Protein AF-A0A2R6FMA8-F1 (afdb_monomer_lite)

Radius of gyration: 20.77 Å; chains: 1; bounding box: 48×36×56 Å

Secondary structure (DSSP, 8-state):
---PPPSSSHHHHHHHHHHHTTPEEEEE-SS-EEEEEHHHHHHHHHHHHHHHHHTT--TT--------SSHHHHHHHHHS--SS-S--PEEEE-PPTT--HHHHHHHHHHHHHHHS-GGGS-SEEEE-SS--B-TTSSB-HHHHHHHH--GGGG-S---TTSS---

Foldseek 3Di:
DDDDDFPDCVVVLVCCCPVPFAPWDWWADPVGIDIDGSNVLSVLLCVLLVVCVVVVQEEPDDDDDDDDPGSVVVSCRRNHHYNGDPDADEAEDADDPPDDPVVVLVVQQVVCVVPHPLRNRHQHYHHDNDQDADPVRHGDPPVCCVPPVDCVSVPGDDDPPSRPDD

Structure (mmCIF, N/CA/C/O backbone):
data_AF-A0A2R6FMA8-F1
#
_entry.id   AF-A0A2R6FMA8-F1
#
loop_
_atom_site.group_PDB
_atom_site.id
_atom_site.type_symbol
_atom_site.label_atom_id
_atom_site.label_alt_id
_atom_site.label_comp_id
_atom_site.label_asym_id
_atom_site.label_entity_id
_atom_site.label_seq_id
_atom_site.pdbx_PDB_ins_code
_atom_site.Cartn_x
_atom_site.Cartn_y
_atom_site.Cartn_z
_atom_site.occupancy
_atom_site.B_iso_or_equiv
_atom_site.auth_seq_id
_atom_site.auth_comp_id
_atom_site.auth_asym_id
_atom_site.auth_atom_id
_atom_site.pdbx_PDB_model_num
ATOM 1 N N . MET A 1 1 ? 24.014 7.995 7.340 1.00 30.44 1 MET A N 1
ATOM 2 C CA . MET A 1 1 ? 22.924 7.262 8.011 1.00 30.44 1 MET A CA 1
ATOM 3 C C . MET A 1 1 ? 22.626 6.045 7.150 1.00 30.44 1 MET A C 1
ATOM 5 O O . MET A 1 1 ? 22.180 6.251 6.029 1.00 30.44 1 MET A O 1
ATOM 9 N N . PRO A 1 2 ? 23.007 4.831 7.574 1.00 30.89 2 PRO A N 1
ATOM 10 C CA . PRO A 1 2 ? 22.630 3.601 6.883 1.00 30.89 2 PRO A CA 1
ATOM 11 C C . PRO A 1 2 ? 21.158 3.280 7.192 1.00 30.89 2 PRO A C 1
ATOM 13 O O . PRO A 1 2 ? 20.701 3.575 8.294 1.00 30.89 2 PRO A O 1
ATOM 16 N N . GLY A 1 3 ? 20.436 2.690 6.241 1.00 33.78 3 GLY A N 1
ATOM 17 C CA . GLY A 1 3 ? 19.054 2.235 6.429 1.00 33.78 3 GLY A CA 1
ATOM 18 C C . GLY A 1 3 ? 18.044 3.163 5.770 1.00 33.78 3 GLY A C 1
ATOM 19 O O . GLY A 1 3 ? 17.571 4.123 6.372 1.00 33.78 3 GLY A O 1
ATOM 20 N N . GLY A 1 4 ? 17.729 2.900 4.509 1.00 39.53 4 GLY A N 1
ATOM 21 C CA . GLY A 1 4 ? 16.458 3.348 3.963 1.00 39.53 4 GLY A CA 1
ATOM 22 C C . GLY A 1 4 ? 15.374 2.340 4.332 1.00 39.53 4 GLY A C 1
ATOM 23 O O . GLY A 1 4 ? 15.639 1.257 4.846 1.00 39.53 4 GLY A O 1
ATOM 24 N N . THR A 1 5 ? 14.136 2.762 4.155 1.00 44.56 5 THR A N 1
ATOM 25 C CA . THR A 1 5 ? 12.956 1.991 4.518 1.00 44.56 5 THR A CA 1
ATOM 26 C C . THR A 1 5 ? 12.387 1.308 3.286 1.00 44.56 5 THR A C 1
ATOM 28 O O . THR A 1 5 ? 12.294 1.926 2.216 1.00 44.56 5 THR A O 1
ATOM 31 N N . ASP A 1 6 ? 11.963 0.054 3.455 1.00 44.56 6 ASP A N 1
ATOM 32 C CA . ASP A 1 6 ? 11.126 -0.634 2.478 1.00 44.56 6 ASP A CA 1
ATOM 33 C C . ASP A 1 6 ? 9.950 0.262 2.113 1.00 44.56 6 ASP A C 1
ATOM 35 O O . ASP A 1 6 ? 9.235 0.772 2.980 1.00 44.56 6 ASP A O 1
ATOM 39 N N . GLN A 1 7 ? 9.760 0.478 0.816 1.00 57.41 7 GLN A N 1
ATOM 40 C CA . GLN A 1 7 ? 8.695 1.324 0.300 1.00 57.41 7 GLN A CA 1
ATOM 41 C C . GLN A 1 7 ? 7.362 0.559 0.294 1.00 57.41 7 GLN A C 1
ATOM 43 O O . GLN A 1 7 ? 6.761 0.275 -0.735 1.00 57.41 7 GLN A O 1
ATOM 48 N N . THR A 1 8 ? 6.939 0.160 1.481 1.00 68.69 8 THR A N 1
ATOM 49 C CA . THR A 1 8 ? 5.632 -0.433 1.744 1.00 68.69 8 THR A CA 1
ATOM 50 C C . THR A 1 8 ? 4.688 0.662 2.240 1.00 68.69 8 THR A C 1
ATOM 52 O O . THR A 1 8 ? 5.078 1.825 2.373 1.00 68.69 8 THR A O 1
ATOM 55 N N . LEU A 1 9 ? 3.436 0.327 2.548 1.00 73.75 9 LEU A N 1
ATOM 56 C CA . LEU A 1 9 ? 2.565 1.254 3.275 1.00 73.75 9 LEU A CA 1
ATOM 57 C C . LEU A 1 9 ? 2.986 1.368 4.756 1.00 73.75 9 LEU A C 1
ATOM 59 O O . LEU A 1 9 ? 2.646 2.344 5.420 1.00 73.75 9 LEU A O 1
ATOM 63 N N . ARG A 1 10 ? 3.799 0.434 5.279 1.00 72.75 10 ARG A N 1
ATOM 64 C CA . ARG A 1 10 ? 4.205 0.391 6.698 1.00 72.75 10 ARG A CA 1
ATOM 65 C C . ARG A 1 10 ? 4.884 1.677 7.207 1.00 72.75 10 ARG A C 1
ATOM 67 O O . ARG A 1 10 ? 4.501 2.131 8.282 1.00 72.75 10 ARG A O 1
ATOM 74 N N . PRO A 1 11 ? 5.812 2.340 6.481 1.00 78.31 11 PRO A N 1
ATOM 75 C CA . PRO A 1 11 ? 6.391 3.611 6.922 1.00 78.31 11 PRO A CA 1
ATOM 76 C C . PRO A 1 11 ? 5.375 4.747 7.070 1.00 78.31 11 PRO A C 1
ATOM 78 O O . PRO A 1 11 ? 5.600 5.651 7.872 1.00 78.31 11 PRO A O 1
ATOM 81 N N . PHE A 1 12 ? 4.275 4.731 6.309 1.00 84.19 12 PHE A N 1
ATOM 82 C CA . PHE A 1 12 ? 3.219 5.734 6.453 1.00 84.19 12 PHE A CA 1
ATOM 83 C C . PHE A 1 12 ? 2.441 5.527 7.751 1.00 84.19 12 PHE A C 1
ATOM 85 O O . PHE A 1 12 ? 2.235 6.502 8.471 1.00 84.19 12 PHE A O 1
ATOM 92 N N . LEU A 1 13 ? 2.086 4.277 8.077 1.00 83.81 13 LEU A N 1
ATOM 93 C CA . LEU A 1 13 ? 1.453 3.942 9.356 1.00 83.81 13 LEU A CA 1
ATOM 94 C C . LEU A 1 13 ? 2.370 4.289 10.531 1.00 83.81 13 LEU A C 1
ATOM 96 O O . LEU A 1 13 ? 1.979 5.058 11.400 1.00 83.81 13 LEU A O 1
ATOM 100 N N . TRP A 1 14 ? 3.624 3.833 10.490 1.00 80.75 14 TRP A N 1
ATOM 101 C CA . TRP A 1 14 ? 4.619 4.138 11.522 1.00 80.75 14 TRP A CA 1
ATOM 102 C C . TRP A 1 14 ? 4.783 5.647 11.737 1.00 80.75 14 TRP A C 1
ATOM 104 O O . TRP A 1 14 ? 4.882 6.129 12.861 1.00 80.75 14 TRP A O 1
ATOM 114 N N . ARG A 1 15 ? 4.796 6.435 10.654 1.00 82.44 15 ARG A N 1
ATOM 115 C CA . ARG A 1 15 ? 4.894 7.895 10.750 1.00 82.44 15 ARG A CA 1
ATOM 116 C C . ARG A 1 15 ? 3.630 8.517 11.343 1.00 82.44 15 ARG A C 1
ATOM 118 O O . ARG A 1 15 ? 3.752 9.503 12.066 1.00 82.44 15 ARG A O 1
ATOM 125 N N . ALA A 1 16 ? 2.452 7.985 11.016 1.00 84.50 16 ALA A N 1
ATOM 126 C CA . ALA A 1 16 ? 1.187 8.427 11.595 1.00 84.50 16 ALA A CA 1
ATOM 127 C C . ALA A 1 16 ? 1.165 8.183 13.109 1.00 84.50 16 ALA A C 1
ATOM 129 O O . ALA A 1 16 ? 0.885 9.115 13.855 1.00 84.50 16 ALA A O 1
ATOM 130 N N . GLU A 1 17 ? 1.570 6.995 13.557 1.00 80.25 17 GLU A N 1
ATOM 131 C CA . GLU A 1 17 ? 1.704 6.662 14.980 1.00 80.25 17 GLU A CA 1
ATOM 132 C C . GLU A 1 17 ? 2.726 7.574 15.675 1.00 80.25 17 GLU A C 1
ATOM 134 O O . GLU A 1 17 ? 2.432 8.186 16.692 1.00 80.25 17 GLU A O 1
ATOM 139 N N . GLN A 1 18 ? 3.921 7.739 15.103 1.00 80.25 18 GLN A N 1
ATOM 140 C CA . GLN A 1 18 ? 5.027 8.401 15.805 1.00 80.25 18 GLN A CA 1
ATOM 141 C C . GLN A 1 18 ? 4.965 9.927 15.799 1.00 80.25 18 GLN A C 1
ATOM 143 O O . GLN A 1 18 ? 5.489 10.568 16.709 1.00 80.25 18 GLN A O 1
ATOM 148 N N . LEU A 1 19 ? 4.421 10.529 14.740 1.00 87.12 19 LEU A N 1
ATOM 149 C CA . LEU A 1 19 ? 4.401 11.988 14.587 1.00 87.12 19 LEU A CA 1
ATOM 150 C C . LEU A 1 19 ? 3.021 12.595 14.828 1.00 87.12 19 LEU A C 1
ATOM 152 O O . LEU A 1 19 ? 2.927 13.804 15.038 1.00 87.12 19 LEU A O 1
ATOM 156 N N . TYR A 1 20 ? 1.970 11.781 14.746 1.00 93.06 20 TYR A N 1
ATOM 157 C CA . TYR A 1 20 ? 0.586 12.234 14.727 1.00 93.06 20 TYR A CA 1
ATOM 158 C C . TYR A 1 20 ? -0.322 11.351 15.593 1.00 93.06 20 TYR A C 1
ATOM 160 O O . TYR A 1 20 ? -1.522 11.330 15.325 1.00 93.06 20 TYR A O 1
ATOM 168 N N . SER A 1 21 ? 0.223 10.664 16.611 1.00 85.69 21 SER A N 1
ATOM 169 C CA . SER A 1 21 ? -0.500 9.733 17.501 1.00 85.69 21 SER A CA 1
ATOM 170 C C . SER A 1 21 ? -1.857 10.271 17.944 1.00 85.69 21 SER A C 1
ATOM 172 O O . SER A 1 21 ? -2.864 9.614 17.732 1.00 85.69 21 SER A O 1
ATOM 174 N N . GLU A 1 22 ? -1.898 11.508 18.443 1.00 93.12 22 GLU A N 1
ATOM 175 C CA . GLU A 1 22 ? -3.102 12.145 19.000 1.00 93.12 22 GLU A CA 1
ATOM 176 C C . GLU A 1 22 ? -4.068 12.714 17.938 1.00 93.12 22 GLU A C 1
ATOM 178 O O . GLU A 1 22 ? -5.067 13.356 18.268 1.00 93.12 22 GLU A O 1
ATOM 183 N N . THR A 1 23 ? -3.771 12.557 16.643 1.00 97.62 23 THR A N 1
ATOM 184 C CA . THR A 1 23 ? -4.634 13.088 15.578 1.00 97.62 23 THR A CA 1
ATOM 185 C C . THR A 1 23 ? -5.915 12.269 15.488 1.00 97.62 23 THR A C 1
ATOM 187 O O . THR A 1 23 ? -5.880 11.079 15.191 1.00 97.62 23 THR A O 1
ATOM 190 N N . GLU A 1 24 ? -7.055 12.930 15.698 1.00 97.38 24 GLU A N 1
ATOM 191 C CA . GLU A 1 24 ? -8.367 12.282 15.685 1.00 97.38 24 GLU A CA 1
ATOM 192 C C . GLU A 1 24 ? -8.751 11.780 14.282 1.00 97.38 24 GLU A C 1
ATOM 194 O O . GLU A 1 24 ? -8.754 12.520 13.293 1.00 97.38 24 GLU A O 1
ATOM 199 N N . ILE A 1 25 ? -9.175 10.521 14.231 1.00 96.56 25 ILE A N 1
ATOM 200 C CA . ILE A 1 25 ? -9.845 9.875 13.111 1.00 96.56 25 ILE A CA 1
ATOM 201 C C . ILE A 1 25 ? -11.337 9.784 13.443 1.00 96.56 25 ILE A C 1
ATOM 203 O O . ILE A 1 25 ? -11.764 9.111 14.384 1.00 96.56 25 ILE A O 1
ATOM 207 N N . VAL A 1 26 ? -12.162 10.445 12.628 1.00 97.38 26 VAL A N 1
ATOM 208 C CA . VAL A 1 26 ? -13.623 10.438 12.774 1.00 97.38 26 VAL A CA 1
ATOM 209 C C . VAL A 1 26 ? -14.243 9.595 11.677 1.00 97.38 26 VAL A C 1
ATOM 211 O O . VAL A 1 26 ? -14.091 9.880 10.490 1.00 97.38 26 VAL A O 1
ATOM 214 N N . SER A 1 27 ? -15.019 8.591 12.069 1.00 96.62 27 SER A N 1
ATOM 215 C CA . SER A 1 27 ? -15.691 7.700 11.136 1.00 96.62 27 SER A CA 1
ATOM 216 C C . SER A 1 27 ? -17.189 7.635 11.391 1.00 96.62 27 SER A C 1
ATOM 218 O O . SER A 1 27 ? -17.637 7.455 12.522 1.00 96.62 27 SER A O 1
ATOM 220 N N . ARG A 1 28 ? -17.990 7.762 10.329 1.00 94.38 28 ARG A N 1
ATOM 221 C CA . ARG A 1 28 ? -19.445 7.596 10.396 1.00 94.38 28 ARG A CA 1
ATOM 222 C C . ARG A 1 28 ? -19.835 6.221 9.865 1.00 94.38 28 ARG A C 1
ATOM 224 O O . ARG A 1 28 ? -19.528 5.882 8.727 1.00 94.38 28 ARG A O 1
ATOM 231 N N . THR A 1 29 ? -20.560 5.468 10.678 1.00 92.31 29 THR A N 1
ATOM 232 C CA . THR A 1 29 ? -21.199 4.204 10.309 1.00 92.31 29 THR A CA 1
ATOM 233 C C . THR A 1 29 ? -22.716 4.381 10.236 1.00 92.31 29 THR A C 1
ATOM 235 O O . THR A 1 29 ? -23.245 5.468 10.483 1.00 92.31 29 THR A O 1
ATOM 238 N N . HIS A 1 30 ? -23.432 3.309 9.895 1.00 91.31 30 HIS A N 1
ATOM 239 C CA . HIS A 1 30 ? -24.893 3.285 9.984 1.00 91.31 30 HIS A CA 1
ATOM 240 C C . HIS A 1 30 ? -25.397 3.338 11.438 1.00 91.31 30 HIS A C 1
ATOM 242 O O . HIS A 1 30 ? -26.496 3.830 11.673 1.00 91.31 30 HIS A O 1
ATOM 248 N N . ASP A 1 31 ? -24.579 2.897 12.399 1.00 92.19 31 ASP A N 1
ATOM 249 C CA . ASP A 1 31 ? -24.917 2.857 13.827 1.00 92.19 31 ASP A CA 1
ATOM 250 C C . ASP A 1 31 ? -24.547 4.140 14.586 1.00 92.19 31 ASP A C 1
ATOM 252 O O . ASP A 1 31 ? -24.989 4.343 15.716 1.00 92.19 31 ASP A O 1
ATOM 256 N N . GLY A 1 32 ? -23.727 5.019 14.002 1.00 94.75 32 GLY A N 1
ATOM 257 C CA . GLY A 1 32 ? -23.326 6.260 14.657 1.00 94.75 32 GLY A CA 1
ATOM 258 C C . GLY A 1 32 ? -21.978 6.805 14.202 1.00 94.75 32 GLY A C 1
ATOM 259 O O . GLY A 1 32 ? -21.537 6.595 13.075 1.00 94.75 32 GLY A O 1
ATOM 260 N N . VAL A 1 33 ? -21.336 7.567 15.088 1.00 97.56 33 VAL A N 1
ATOM 261 C CA . VAL A 1 33 ? -20.005 8.139 14.856 1.00 97.56 33 VAL A CA 1
ATOM 262 C C . VAL A 1 33 ? -19.021 7.513 15.831 1.00 97.56 33 VAL A C 1
ATOM 264 O O . VAL A 1 33 ? -19.228 7.577 17.040 1.00 97.56 33 VAL A O 1
ATOM 267 N N . VAL A 1 34 ? -17.949 6.952 15.285 1.00 97.06 34 VAL A N 1
ATOM 268 C CA . VAL A 1 34 ? -16.798 6.420 16.014 1.00 97.06 34 VAL A CA 1
ATOM 269 C C . VAL A 1 34 ? -15.664 7.437 15.909 1.00 97.06 34 VAL A C 1
ATOM 271 O O . VAL A 1 34 ? -15.452 8.017 14.841 1.00 97.06 34 VAL A O 1
ATOM 274 N N . ARG A 1 35 ? -14.973 7.680 17.023 1.00 97.81 35 ARG A N 1
ATOM 275 C CA . ARG A 1 35 ? -13.793 8.546 17.106 1.00 97.81 35 ARG A CA 1
ATOM 276 C C . ARG A 1 35 ? -12.718 7.815 17.883 1.00 97.81 35 ARG A C 1
ATOM 278 O O . ARG A 1 35 ? -13.035 7.213 18.904 1.00 97.81 35 ARG A O 1
ATOM 285 N N . TYR A 1 36 ? -11.511 7.871 17.361 1.00 96.75 36 TYR A N 1
ATOM 286 C CA . TYR A 1 36 ? -10.293 7.299 17.921 1.00 96.75 36 TYR A CA 1
ATOM 287 C C . TYR A 1 36 ? -9.116 8.056 17.294 1.00 96.75 36 TYR A C 1
ATOM 289 O O . TYR A 1 36 ? -9.344 8.950 16.476 1.00 96.75 36 TYR A O 1
ATOM 297 N N . ASP A 1 37 ? -7.885 7.753 17.673 1.00 95.81 37 ASP A N 1
ATOM 298 C CA . ASP A 1 37 ? -6.700 8.466 17.195 1.00 95.81 37 ASP A CA 1
ATOM 299 C C . ASP A 1 37 ? -5.762 7.562 16.375 1.00 95.81 37 ASP A C 1
ATOM 301 O O . ASP A 1 37 ? -6.054 6.389 16.117 1.00 95.81 37 ASP A O 1
ATOM 305 N N . CYS A 1 38 ? -4.671 8.134 15.865 1.00 91.31 38 CYS A N 1
ATOM 306 C CA . CYS A 1 38 ? -3.710 7.405 15.038 1.00 91.31 38 CYS A CA 1
ATOM 307 C C . CYS A 1 38 ? -2.950 6.325 15.821 1.00 91.31 38 CYS A C 1
ATOM 309 O O . CYS A 1 38 ? -2.511 5.355 15.205 1.00 91.31 38 CYS A O 1
ATOM 311 N N . GLU A 1 39 ? -2.783 6.479 17.137 1.00 85.31 39 GLU A N 1
ATOM 312 C CA . GLU A 1 39 ? -2.179 5.452 17.993 1.00 85.31 39 GLU A CA 1
ATOM 313 C C . GLU A 1 39 ? -3.105 4.235 18.084 1.00 85.31 39 GLU A C 1
ATOM 315 O O . GLU A 1 39 ? -2.711 3.129 17.707 1.00 85.31 39 GLU A O 1
ATOM 320 N N . GLU A 1 40 ? -4.375 4.448 18.438 1.00 90.44 40 GLU A N 1
ATOM 321 C CA . GLU A 1 40 ? -5.368 3.372 18.502 1.00 90.44 40 GLU A CA 1
ATOM 322 C C . GLU A 1 40 ? -5.601 2.740 17.114 1.00 90.44 40 GLU A C 1
ATOM 324 O O . GLU A 1 40 ? -5.808 1.532 16.987 1.00 90.44 40 GLU A O 1
ATOM 329 N N . TYR A 1 41 ? -5.509 3.523 16.034 1.00 93.56 41 TYR A N 1
ATOM 330 C CA . TYR A 1 41 ? -5.535 2.996 14.668 1.00 93.56 41 TYR A CA 1
ATOM 331 C C . TYR A 1 41 ? -4.411 1.998 14.387 1.00 93.56 41 TYR A C 1
ATOM 333 O O . TYR A 1 41 ? -4.659 0.944 13.792 1.00 93.56 41 TYR A O 1
ATOM 341 N N . GLY A 1 42 ? -3.196 2.328 14.817 1.00 84.19 42 GLY A N 1
ATOM 342 C CA . GLY A 1 42 ? -2.025 1.469 14.725 1.00 84.19 42 GLY A CA 1
ATOM 343 C C . GLY A 1 42 ? -2.222 0.129 15.417 1.00 84.19 42 GLY A C 1
ATOM 344 O O . GLY A 1 42 ? -2.095 -0.936 14.804 1.00 84.19 42 GLY A O 1
ATOM 345 N N . GLU A 1 43 ? -2.655 0.178 16.676 1.00 82.38 43 GLU A N 1
ATOM 346 C CA . GLU A 1 43 ? -2.936 -1.011 17.482 1.00 82.38 43 GLU A CA 1
ATOM 347 C C . GLU A 1 43 ? -3.993 -1.912 16.835 1.00 82.38 43 GLU A C 1
ATOM 349 O O . GLU A 1 43 ? -3.817 -3.129 16.734 1.00 82.38 43 GLU A O 1
ATOM 354 N N . ARG A 1 44 ? -5.093 -1.318 16.360 1.00 90.06 44 ARG A N 1
ATOM 355 C CA . ARG A 1 44 ? -6.197 -2.043 15.713 1.00 90.06 44 ARG A CA 1
ATOM 356 C C . 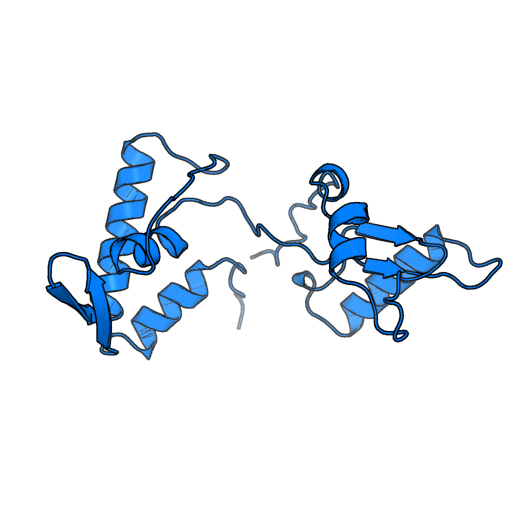ARG A 1 44 ? -5.764 -2.673 14.392 1.00 90.06 44 ARG A C 1
ATOM 358 O O . ARG A 1 44 ? -6.143 -3.805 14.095 1.00 90.06 44 ARG A O 1
ATOM 365 N N . THR A 1 45 ? -4.932 -1.971 13.630 1.00 87.25 45 THR A N 1
ATOM 366 C CA . THR A 1 45 ? -4.341 -2.473 12.385 1.00 87.25 45 THR A CA 1
ATOM 367 C C . THR A 1 45 ? -3.428 -3.672 12.651 1.00 87.25 45 THR A C 1
ATOM 369 O O . THR A 1 45 ? -3.521 -4.680 11.950 1.00 87.25 45 THR A O 1
ATOM 372 N N . ALA A 1 46 ? -2.597 -3.610 13.696 1.00 76.75 46 ALA A N 1
ATOM 373 C CA . ALA A 1 46 ? -1.740 -4.724 14.098 1.00 76.75 46 ALA A CA 1
ATOM 374 C C . ALA A 1 46 ? -2.555 -5.936 14.584 1.00 76.75 46 ALA A C 1
ATOM 376 O O . ALA A 1 46 ? -2.240 -7.074 14.239 1.00 76.75 46 ALA A O 1
ATOM 377 N N . GLN A 1 47 ? -3.633 -5.708 15.341 1.00 78.00 47 GLN A N 1
ATOM 378 C CA . GLN A 1 47 ? -4.555 -6.772 15.754 1.00 78.00 47 GLN A CA 1
ATOM 379 C C . GLN A 1 47 ? -5.207 -7.460 14.551 1.00 78.00 47 GLN A C 1
ATOM 381 O O . GLN A 1 47 ? -5.285 -8.687 14.525 1.00 78.00 47 GLN A O 1
ATOM 386 N N . LEU A 1 48 ? -5.643 -6.685 13.552 1.00 85.44 48 LEU A N 1
ATOM 387 C CA . LEU A 1 48 ? -6.189 -7.228 12.311 1.00 85.44 48 LEU A CA 1
ATOM 388 C C . LEU A 1 48 ? -5.149 -8.072 11.564 1.00 85.44 48 LEU A C 1
ATOM 390 O O . LEU A 1 48 ? -5.473 -9.183 11.156 1.00 85.44 48 LEU A O 1
ATOM 394 N N . ALA A 1 49 ? -3.915 -7.579 11.430 1.00 80.88 49 ALA A N 1
ATOM 395 C CA . ALA A 1 49 ? -2.836 -8.310 10.768 1.00 80.88 49 ALA A CA 1
ATOM 396 C C . ALA A 1 49 ? -2.551 -9.658 11.442 1.00 80.88 49 ALA A C 1
ATOM 398 O O . ALA A 1 49 ? -2.568 -10.690 10.775 1.00 80.88 49 ALA A O 1
ATOM 399 N N . ASN A 1 50 ? -2.396 -9.666 12.770 1.00 71.25 50 ASN A N 1
ATOM 400 C CA . ASN A 1 50 ? -2.173 -10.895 13.534 1.00 71.25 50 ASN A CA 1
ATOM 401 C C . ASN A 1 50 ? -3.347 -11.878 13.399 1.00 71.25 50 ASN A C 1
ATOM 403 O O . ASN A 1 50 ? -3.140 -13.081 13.274 1.00 71.25 50 ASN A O 1
ATOM 407 N N . ALA A 1 51 ? -4.586 -11.375 13.410 1.00 79.62 51 ALA A N 1
ATOM 408 C CA . ALA A 1 51 ? -5.773 -12.214 13.264 1.00 79.62 51 ALA A CA 1
ATOM 409 C C . ALA A 1 51 ? -5.889 -12.826 11.859 1.00 79.62 51 ALA A C 1
ATOM 411 O O . ALA A 1 51 ? -6.343 -13.961 11.720 1.00 79.62 51 ALA A O 1
ATOM 412 N N . LEU A 1 52 ? -5.492 -12.086 10.819 1.00 83.81 52 LEU A N 1
ATOM 413 C CA . LEU A 1 52 ? -5.443 -12.599 9.450 1.00 83.81 52 LEU A CA 1
ATOM 414 C C . LEU A 1 52 ? -4.369 -13.680 9.309 1.00 83.81 52 LEU A C 1
ATOM 416 O O . LEU A 1 52 ? -4.668 -14.742 8.767 1.00 83.81 52 LEU A O 1
ATOM 420 N N . GLU A 1 53 ? -3.182 -13.458 9.873 1.00 76.81 53 GLU A N 1
ATOM 421 C CA . GLU A 1 53 ? -2.103 -14.451 9.897 1.00 76.81 53 GLU A CA 1
ATOM 422 C C . GLU A 1 53 ? -2.529 -15.732 10.637 1.00 76.81 53 GLU A C 1
ATOM 424 O O . GLU A 1 53 ? -2.372 -16.835 10.113 1.00 76.81 53 GLU A O 1
ATOM 429 N N . GLU A 1 54 ? -3.157 -15.611 11.814 1.00 73.62 54 GLU A N 1
ATOM 430 C CA . GLU A 1 54 ? -3.676 -16.760 12.576 1.00 73.62 54 GLU A CA 1
ATOM 431 C C . GLU A 1 54 ? -4.786 -17.511 11.822 1.00 73.62 54 GLU A C 1
ATOM 433 O O . GLU A 1 54 ? -4.889 -18.737 11.908 1.00 73.62 54 GLU A O 1
ATOM 438 N N . ALA A 1 55 ? -5.596 -16.796 11.038 1.00 84.62 55 ALA A N 1
ATOM 439 C CA . ALA A 1 55 ? -6.609 -17.389 10.170 1.00 84.62 55 ALA A CA 1
ATOM 440 C C . ALA A 1 55 ? -6.022 -18.074 8.918 1.00 84.62 55 ALA A C 1
ATOM 442 O O . ALA A 1 55 ? -6.776 -18.677 8.151 1.00 84.62 55 ALA A O 1
ATOM 443 N N . GLY A 1 56 ? -4.699 -18.024 8.736 1.00 80.81 56 GLY A N 1
ATOM 444 C CA . GLY A 1 56 ? -3.976 -18.651 7.635 1.00 80.81 56 GLY A CA 1
ATOM 445 C C . GLY A 1 56 ? -3.764 -17.744 6.429 1.00 80.81 56 GLY A C 1
ATOM 446 O O . GLY A 1 56 ? -3.273 -18.242 5.421 1.00 80.81 56 GLY A O 1
ATOM 447 N N . TYR A 1 57 ? -4.108 -16.454 6.527 1.00 80.88 57 TYR A N 1
ATOM 448 C CA . TYR A 1 57 ? -3.893 -15.501 5.446 1.00 80.88 57 TYR A CA 1
ATOM 449 C C . TYR A 1 57 ? -2.483 -14.926 5.490 1.00 80.88 57 TYR A C 1
ATOM 451 O O . TYR A 1 57 ? -2.131 -14.188 6.410 1.00 80.88 57 TYR A O 1
ATOM 459 N N . GLY A 1 58 ? -1.683 -15.282 4.489 1.00 68.06 58 GLY A N 1
ATOM 460 C CA . GLY A 1 58 ? -0.270 -14.926 4.401 1.00 68.06 58 GLY A CA 1
ATOM 461 C C . GLY A 1 58 ? 0.073 -14.002 3.236 1.00 68.06 58 GLY A C 1
ATOM 462 O O . GLY A 1 58 ? -0.783 -13.502 2.506 1.00 68.06 58 GLY A O 1
ATOM 463 N N . ASP A 1 59 ? 1.373 -13.799 3.064 1.00 67.50 59 ASP A N 1
ATOM 464 C CA . ASP A 1 59 ? 1.944 -13.096 1.921 1.00 67.50 59 ASP A CA 1
ATOM 465 C C . ASP A 1 59 ? 1.509 -13.744 0.589 1.00 67.50 59 ASP A C 1
ATOM 467 O O . ASP A 1 59 ? 1.565 -14.962 0.417 1.00 67.50 59 ASP A O 1
ATOM 471 N N . GLY A 1 60 ? 1.042 -12.911 -0.346 1.00 66.50 60 GLY A N 1
ATOM 472 C CA . GLY A 1 60 ? 0.624 -13.309 -1.696 1.00 66.50 60 GLY A CA 1
ATOM 473 C C . GLY A 1 60 ? -0.862 -13.653 -1.834 1.00 66.50 60 GLY A C 1
ATOM 474 O O . GLY A 1 60 ? -1.369 -13.798 -2.951 1.00 66.50 60 GLY A O 1
ATOM 475 N N . GLU A 1 61 ? -1.601 -13.724 -0.726 1.00 68.62 61 GLU A N 1
ATOM 476 C CA . GLU A 1 61 ? -3.031 -14.025 -0.747 1.00 68.62 61 GLU A CA 1
ATOM 477 C C . GLU A 1 61 ? -3.895 -12.773 -0.968 1.00 68.62 61 GLU A C 1
ATOM 479 O O . GLU A 1 61 ? -3.695 -11.716 -0.369 1.00 68.62 61 GLU A O 1
ATOM 484 N N . ARG A 1 62 ? -4.893 -12.877 -1.860 1.00 76.69 62 ARG A N 1
ATOM 485 C CA . ARG A 1 62 ? -5.773 -11.752 -2.217 1.00 76.69 62 ARG A CA 1
ATOM 486 C C . ARG A 1 62 ? -6.998 -11.708 -1.297 1.00 76.69 62 ARG A C 1
ATOM 488 O O . ARG A 1 62 ? -7.872 -12.569 -1.380 1.00 76.69 62 ARG A O 1
ATOM 495 N N . LEU A 1 63 ? -7.106 -10.655 -0.487 1.00 80.69 63 LEU A N 1
ATOM 496 C CA . LEU A 1 63 ? -8.275 -10.356 0.348 1.00 80.69 63 LEU A CA 1
ATOM 497 C C . LEU A 1 63 ? -9.101 -9.220 -0.266 1.00 80.69 63 LEU A C 1
ATOM 499 O O . LEU A 1 63 ? -8.667 -8.073 -0.328 1.00 80.69 63 LEU A O 1
ATOM 503 N N . GLY A 1 64 ? -10.311 -9.543 -0.726 1.00 83.44 64 GLY A N 1
ATOM 504 C CA . GLY A 1 64 ? -11.251 -8.557 -1.255 1.00 83.44 64 GLY A CA 1
ATOM 505 C C . GLY A 1 64 ? -12.100 -7.924 -0.153 1.00 83.44 64 GLY A C 1
ATOM 506 O O . GLY A 1 64 ? -12.710 -8.633 0.647 1.00 83.44 64 GLY A O 1
ATOM 507 N N . THR A 1 65 ? -12.204 -6.594 -0.143 1.00 85.06 65 THR A N 1
ATOM 508 C CA . THR A 1 65 ? -13.120 -5.856 0.736 1.00 85.06 65 THR A CA 1
ATOM 509 C C . THR A 1 65 ? -14.238 -5.205 -0.078 1.00 85.06 65 THR A C 1
ATOM 511 O O . THR A 1 65 ? -14.014 -4.585 -1.115 1.00 85.06 65 THR A O 1
ATOM 514 N N . VAL A 1 66 ? -15.481 -5.324 0.395 1.00 89.44 66 VAL A N 1
ATOM 515 C CA . VAL A 1 66 ? -16.614 -4.536 -0.113 1.00 89.44 66 VAL A CA 1
ATOM 516 C C . VAL A 1 66 ? -17.230 -3.825 1.074 1.00 89.44 66 VAL A C 1
ATOM 518 O O . VAL A 1 66 ? -18.006 -4.398 1.839 1.00 89.44 66 VAL A O 1
ATOM 521 N N . CYS A 1 67 ? -16.810 -2.581 1.274 1.00 87.31 67 CYS A N 1
ATOM 522 C CA . CYS A 1 67 ? -17.117 -1.842 2.483 1.00 87.31 67 CYS A CA 1
ATOM 523 C C . CYS A 1 67 ? -17.219 -0.340 2.204 1.00 87.31 67 CYS A C 1
ATOM 525 O O . CYS A 1 67 ? -16.551 0.191 1.315 1.00 87.31 67 CYS A O 1
ATOM 527 N N . TRP A 1 68 ? -18.052 0.362 2.974 1.00 87.69 68 TRP A N 1
ATOM 528 C CA . TRP A 1 68 ? -18.103 1.824 2.920 1.00 87.69 68 TRP A CA 1
ATOM 529 C C . TRP A 1 68 ? -16.824 2.425 3.510 1.00 87.69 68 TRP A C 1
ATOM 531 O O . TRP A 1 68 ? -16.062 1.747 4.195 1.00 87.69 68 TRP A O 1
ATOM 541 N N . ASN A 1 69 ? -16.589 3.714 3.269 1.00 90.75 69 ASN A N 1
ATOM 542 C CA . ASN A 1 69 ? -15.407 4.396 3.786 1.00 90.75 69 ASN A CA 1
ATOM 543 C C . ASN A 1 69 ? -15.571 4.701 5.292 1.00 90.75 69 ASN A C 1
ATOM 545 O O . ASN A 1 69 ? -15.968 5.800 5.681 1.00 90.75 69 ASN A O 1
ATOM 549 N N . HIS A 1 70 ? -15.356 3.686 6.137 1.00 93.38 70 HIS A N 1
ATOM 550 C CA . HIS A 1 70 ? -15.408 3.782 7.596 1.00 93.38 70 HIS A CA 1
ATOM 551 C C . HIS A 1 70 ? -14.238 3.054 8.273 1.00 93.38 70 HIS A C 1
ATOM 553 O O . HIS A 1 70 ? -13.484 2.344 7.620 1.00 93.38 70 HIS A O 1
ATOM 559 N N . TYR A 1 71 ? -14.097 3.221 9.591 1.00 94.56 71 TYR A N 1
ATOM 560 C CA . TYR A 1 71 ? -12.901 2.864 10.364 1.00 94.56 71 TYR A CA 1
ATOM 561 C C . TYR A 1 71 ? -12.392 1.431 10.134 1.00 94.56 71 T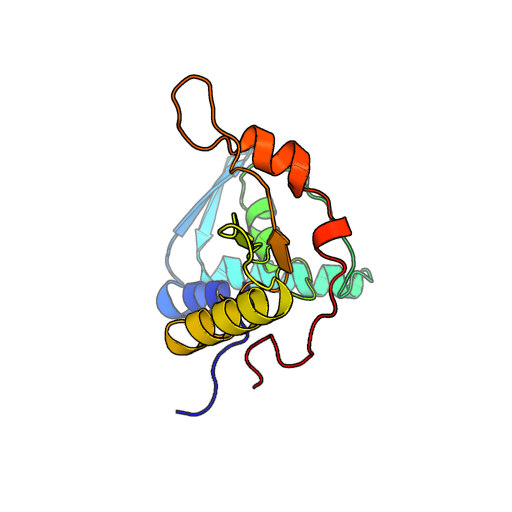YR A C 1
ATOM 563 O O . TYR A 1 71 ? -11.209 1.236 9.890 1.00 94.56 71 TYR A O 1
ATOM 571 N N . ARG A 1 72 ? -13.293 0.439 10.078 1.00 92.88 72 ARG A N 1
ATOM 572 C CA . ARG A 1 72 ? -12.930 -0.956 9.771 1.00 92.88 72 ARG A CA 1
ATOM 573 C C . ARG A 1 72 ? -12.346 -1.130 8.371 1.00 92.88 72 ARG A C 1
ATOM 575 O O . ARG A 1 72 ? -11.446 -1.932 8.191 1.00 92.88 72 ARG A O 1
ATOM 582 N N . HIS A 1 73 ? -12.872 -0.408 7.381 1.00 94.25 73 HIS A N 1
ATOM 583 C CA . HIS A 1 73 ? -12.314 -0.442 6.032 1.00 94.25 73 HIS A CA 1
ATOM 584 C C . HIS A 1 73 ? -10.975 0.290 5.979 1.00 94.25 73 HIS A C 1
ATOM 586 O O . HIS A 1 73 ? -10.099 -0.110 5.235 1.00 94.25 73 HIS A O 1
ATOM 592 N N . TYR A 1 74 ? -10.789 1.330 6.791 1.00 93.75 74 TYR A N 1
ATOM 593 C CA . TYR A 1 74 ? -9.502 2.007 6.880 1.00 93.75 74 TYR A CA 1
ATOM 594 C C . TYR A 1 74 ? -8.421 1.081 7.468 1.00 93.75 74 TYR A C 1
ATOM 596 O O . TYR A 1 74 ? -7.358 0.948 6.875 1.00 93.75 74 TYR A O 1
ATOM 604 N N . GLU A 1 75 ? -8.730 0.335 8.536 1.00 92.44 75 GLU A N 1
ATOM 605 C CA . GLU A 1 75 ? -7.821 -0.657 9.152 1.00 92.44 75 GLU A CA 1
ATOM 606 C C . GLU A 1 75 ? -7.301 -1.701 8.147 1.00 92.44 75 GLU A C 1
ATOM 608 O O . GLU A 1 75 ? -6.138 -2.104 8.211 1.00 92.44 75 GLU A O 1
ATOM 613 N N . THR A 1 76 ? -8.111 -2.108 7.162 1.00 91.31 76 THR A N 1
ATOM 614 C CA . THR A 1 76 ? -7.682 -3.108 6.168 1.00 91.31 76 THR A CA 1
ATOM 615 C C . THR A 1 76 ? -6.609 -2.590 5.212 1.00 91.31 76 THR A C 1
ATOM 617 O O . THR A 1 76 ? -5.923 -3.401 4.602 1.00 91.31 76 THR A O 1
ATOM 620 N N . TYR A 1 77 ? -6.418 -1.272 5.078 1.00 88.44 77 TYR A N 1
ATOM 621 C CA . TYR A 1 77 ? -5.426 -0.704 4.150 1.00 88.44 77 TYR A CA 1
ATOM 622 C C . TYR A 1 77 ? -3.992 -1.012 4.590 1.00 88.44 77 TYR A C 1
ATOM 624 O O . TYR A 1 77 ? -3.084 -1.053 3.763 1.00 88.44 77 TYR A O 1
ATOM 632 N N . PHE A 1 78 ? -3.786 -1.217 5.891 1.00 86.44 78 PHE A N 1
ATOM 633 C CA . PHE A 1 78 ? -2.470 -1.474 6.469 1.00 86.44 78 PHE A CA 1
ATOM 634 C C . PHE A 1 78 ? -2.409 -2.794 7.247 1.00 86.44 78 PHE A C 1
ATOM 636 O O . PHE A 1 78 ? -1.309 -3.271 7.513 1.00 86.44 78 PHE A O 1
ATOM 643 N N . GLY A 1 79 ? -3.562 -3.376 7.601 1.00 83.56 79 GLY A N 1
ATOM 644 C CA . GLY A 1 79 ? -3.649 -4.617 8.370 1.00 83.56 79 GLY A CA 1
ATOM 645 C C . GLY A 1 79 ? -3.699 -5.876 7.508 1.00 83.56 79 GLY A C 1
ATOM 646 O O . GLY A 1 79 ? -3.480 -6.962 8.022 1.00 83.56 79 GLY A O 1
ATOM 647 N N . VAL A 1 80 ? -3.974 -5.760 6.207 1.00 85.06 80 VAL A N 1
ATOM 648 C CA . VAL A 1 80 ? -3.927 -6.907 5.289 1.00 85.06 80 VAL A CA 1
ATOM 649 C C . VAL A 1 80 ? -2.467 -7.183 4.896 1.00 85.06 80 VAL A C 1
ATOM 651 O O . VAL A 1 80 ? -1.784 -6.239 4.497 1.00 85.06 80 VAL A O 1
ATOM 654 N N . PRO A 1 81 ? -1.968 -8.432 4.994 1.00 66.81 81 PRO A N 1
ATOM 655 C CA . PRO A 1 81 ? -0.647 -8.804 4.486 1.00 66.81 81 PRO A CA 1
ATOM 656 C C . PRO A 1 81 ? -0.530 -8.536 2.979 1.00 66.81 81 PRO A C 1
ATOM 658 O O . PRO A 1 81 ? -1.447 -8.832 2.216 1.00 66.81 81 PRO A O 1
ATOM 661 N N . TYR A 1 82 ? 0.587 -7.961 2.535 1.00 65.44 82 TYR A N 1
ATOM 662 C CA . TYR A 1 82 ? 0.869 -7.751 1.114 1.00 65.44 82 TYR A CA 1
ATOM 663 C C . TYR A 1 82 ? 2.368 -7.924 0.842 1.00 65.44 82 TYR A C 1
ATOM 665 O O . TYR A 1 82 ? 3.197 -7.321 1.524 1.00 65.44 82 TYR A O 1
ATOM 673 N N . GLU A 1 83 ? 2.710 -8.705 -0.191 1.00 55.44 83 GLU A N 1
ATOM 674 C CA . GLU A 1 83 ? 4.103 -9.054 -0.522 1.00 55.44 83 GLU A CA 1
ATOM 675 C C . GLU A 1 83 ? 4.933 -7.853 -0.985 1.00 55.44 83 GLU A C 1
ATOM 677 O O . GLU A 1 83 ? 6.107 -7.734 -0.639 1.00 55.44 83 GLU A O 1
ATOM 682 N N . ARG A 1 84 ? 4.359 -6.973 -1.813 1.00 50.25 84 ARG A N 1
ATOM 683 C CA . ARG A 1 84 ? 5.027 -5.797 -2.397 1.00 50.25 84 ARG A CA 1
ATOM 684 C C . ARG A 1 84 ? 4.024 -4.986 -3.223 1.00 50.25 84 ARG A C 1
ATOM 686 O O . ARG A 1 84 ? 2.922 -5.442 -3.503 1.00 50.25 84 ARG A O 1
ATOM 693 N N . TRP A 1 85 ? 4.429 -3.767 -3.575 1.00 52.06 85 TRP A N 1
ATOM 694 C CA . TRP A 1 85 ? 3.752 -2.799 -4.445 1.00 52.06 85 TRP A CA 1
ATOM 695 C C . TRP A 1 85 ? 2.722 -3.378 -5.428 1.00 52.06 85 TRP A C 1
ATOM 697 O O . TRP A 1 85 ? 3.082 -4.141 -6.320 1.00 52.06 85 TRP A O 1
ATOM 707 N N . GLN A 1 86 ? 1.464 -2.940 -5.321 1.00 51.66 86 GLN A N 1
ATOM 708 C CA . GLN A 1 86 ? 0.411 -3.324 -6.272 1.00 51.66 86 GLN A CA 1
ATOM 709 C C . GLN A 1 86 ? 0.449 -2.509 -7.576 1.00 51.66 86 GLN A C 1
ATOM 711 O O . GLN A 1 86 ? -0.096 -2.948 -8.582 1.00 51.66 86 GLN A O 1
ATOM 716 N N . GLU A 1 87 ? 1.122 -1.352 -7.592 1.00 52.34 87 GLU A N 1
ATOM 717 C CA . GLU A 1 87 ? 1.243 -0.503 -8.781 1.00 52.34 87 GLU A CA 1
ATOM 718 C C . GLU A 1 87 ? 2.719 -0.271 -9.137 1.00 52.34 87 GLU A C 1
ATOM 720 O O . GLU A 1 87 ? 3.524 0.124 -8.288 1.00 52.34 87 GLU A O 1
ATOM 725 N N . ARG A 1 88 ? 3.088 -0.520 -10.402 1.00 63.00 88 ARG A N 1
ATOM 726 C CA . ARG A 1 88 ? 4.436 -0.280 -10.948 1.00 63.00 88 ARG A CA 1
ATOM 727 C C . ARG A 1 88 ? 4.370 0.751 -12.076 1.00 63.00 88 ARG A C 1
ATOM 729 O O . ARG A 1 88 ? 3.416 0.734 -12.852 1.00 63.00 88 ARG A O 1
ATOM 736 N N . PRO A 1 89 ? 5.394 1.609 -12.231 1.00 68.50 89 PRO A N 1
ATOM 737 C CA . PRO A 1 89 ? 5.475 2.492 -13.384 1.00 68.50 89 PRO A CA 1
ATOM 738 C C . PRO A 1 89 ? 5.628 1.675 -14.677 1.00 68.50 89 PRO A C 1
ATOM 740 O O . PRO A 1 89 ? 6.611 0.949 -14.846 1.00 68.50 89 PRO A O 1
ATOM 743 N N . LEU A 1 90 ? 4.664 1.823 -15.585 1.00 74.69 90 LEU A N 1
ATOM 744 C CA . LEU A 1 90 ? 4.734 1.393 -16.982 1.00 74.69 90 LEU A CA 1
ATOM 745 C C . LEU A 1 90 ? 5.147 2.599 -17.831 1.00 74.69 90 LEU A C 1
ATOM 747 O O . LEU A 1 90 ? 4.523 3.658 -17.736 1.00 74.69 90 LEU A O 1
ATOM 751 N N . ALA A 1 91 ? 6.183 2.457 -18.658 1.00 86.06 91 ALA A N 1
ATOM 752 C CA . ALA A 1 91 ? 6.560 3.498 -19.609 1.00 86.06 91 ALA A CA 1
ATOM 753 C C . ALA A 1 91 ? 6.023 3.162 -20.998 1.00 86.06 91 ALA A C 1
ATOM 755 O O . ALA A 1 91 ? 6.423 2.171 -21.601 1.00 86.06 91 ALA A O 1
ATOM 756 N N . LEU A 1 92 ? 5.149 4.021 -21.514 1.00 88.50 92 LEU A N 1
ATOM 757 C CA . LEU A 1 92 ? 4.692 3.973 -22.897 1.00 88.50 92 LEU A CA 1
ATOM 758 C C . LEU A 1 92 ? 5.518 4.961 -23.716 1.00 88.50 92 LEU A C 1
ATOM 760 O O . LEU A 1 92 ? 5.549 6.154 -23.400 1.00 88.50 92 LEU A O 1
ATOM 764 N N . VAL A 1 93 ? 6.213 4.469 -24.737 1.00 91.69 93 VAL A N 1
ATOM 765 C CA . VAL A 1 93 ? 7.204 5.246 -25.487 1.00 91.69 93 VAL A CA 1
ATOM 766 C C . VAL A 1 93 ? 6.864 5.215 -26.966 1.00 91.69 93 VAL A C 1
ATOM 768 O O . VAL A 1 93 ? 6.707 4.149 -27.544 1.00 91.69 93 VAL A O 1
ATOM 771 N N . VAL A 1 94 ? 6.802 6.391 -27.586 1.00 93.44 94 VAL A N 1
ATOM 772 C CA . VAL A 1 94 ? 6.742 6.523 -29.046 1.00 93.44 94 VAL A CA 1
ATOM 773 C C . VAL A 1 94 ? 8.166 6.784 -29.542 1.00 93.44 94 VAL A C 1
ATOM 775 O O . VAL A 1 94 ? 8.677 7.887 -29.319 1.00 93.44 94 VAL A O 1
ATOM 778 N N . PRO A 1 95 ? 8.856 5.792 -30.133 1.00 92.56 95 PRO A N 1
ATOM 779 C CA . PRO A 1 95 ? 10.214 5.976 -30.621 1.00 92.56 95 PRO A CA 1
ATOM 780 C C . PRO A 1 95 ? 10.220 6.795 -31.919 1.00 92.56 95 PRO A C 1
ATOM 782 O O . PRO A 1 95 ? 9.268 6.779 -32.697 1.00 92.56 95 PRO A O 1
ATOM 785 N N . ASN A 1 96 ? 11.321 7.503 -32.178 1.00 91.50 96 ASN A N 1
ATOM 786 C CA . ASN A 1 96 ? 11.545 8.086 -33.502 1.00 91.50 96 ASN A CA 1
ATOM 787 C C . ASN A 1 96 ? 11.863 6.979 -34.521 1.00 91.50 96 ASN A C 1
ATOM 789 O O . ASN A 1 96 ? 12.399 5.929 -34.161 1.00 91.50 96 ASN A O 1
ATOM 793 N N . GLU A 1 97 ? 11.592 7.235 -35.802 1.00 89.12 97 GLU A N 1
ATOM 794 C CA . GLU A 1 97 ? 11.878 6.273 -36.872 1.00 89.12 97 GLU A CA 1
ATOM 795 C C . GLU A 1 97 ? 13.358 5.862 -36.908 1.00 89.12 97 GLU A C 1
ATOM 797 O O . GLU A 1 97 ? 14.264 6.695 -36.820 1.00 89.12 97 GLU A O 1
ATOM 802 N N . GLY A 1 98 ? 13.599 4.559 -37.078 1.00 87.88 98 GLY A N 1
ATOM 803 C CA . GLY A 1 98 ? 14.942 3.989 -37.207 1.00 87.88 98 GLY A CA 1
ATOM 804 C C . GLY A 1 98 ? 15.739 3.909 -35.903 1.00 87.88 98 GLY A C 1
ATOM 805 O O . GLY A 1 98 ? 16.923 3.577 -35.950 1.00 87.88 98 GLY A O 1
ATOM 806 N N . VAL A 1 99 ? 15.122 4.208 -34.755 1.00 89.44 99 VAL A N 1
ATOM 807 C CA . VAL A 1 99 ? 15.753 4.026 -33.446 1.00 89.44 99 VAL A CA 1
ATOM 808 C C . VAL A 1 99 ? 15.745 2.549 -33.062 1.00 89.44 99 VAL A C 1
ATOM 810 O O . VAL A 1 99 ? 14.741 1.858 -33.202 1.00 89.44 99 VAL A O 1
ATOM 813 N N . ASP A 1 100 ? 16.879 2.078 -32.557 1.00 91.12 100 ASP A N 1
ATOM 814 C CA . ASP A 1 100 ? 17.000 0.753 -31.963 1.00 91.12 100 ASP A CA 1
ATOM 815 C C . ASP A 1 100 ? 16.275 0.723 -30.608 1.00 91.12 100 ASP A C 1
ATOM 817 O O . ASP A 1 100 ? 16.593 1.496 -29.699 1.00 91.12 100 ASP A O 1
ATOM 821 N N . HIS A 1 101 ? 15.258 -0.131 -30.499 1.00 88.56 101 HIS A N 1
ATOM 822 C CA . HIS A 1 101 ? 14.380 -0.196 -29.331 1.00 88.56 101 HIS A CA 1
ATOM 823 C C . HIS A 1 101 ? 15.106 -0.708 -28.081 1.00 88.56 101 HIS A C 1
ATOM 825 O O . HIS A 1 101 ? 14.884 -0.170 -26.996 1.00 88.56 101 HIS A O 1
ATOM 831 N N . ASP A 1 102 ? 16.016 -1.673 -28.229 1.00 85.56 102 ASP A N 1
ATOM 832 C CA . ASP A 1 102 ? 16.758 -2.252 -27.105 1.00 85.56 102 ASP A CA 1
ATOM 833 C C . ASP A 1 102 ? 17.733 -1.222 -26.514 1.00 85.56 102 ASP A C 1
ATOM 835 O O . ASP A 1 102 ? 17.801 -1.019 -25.296 1.00 85.56 1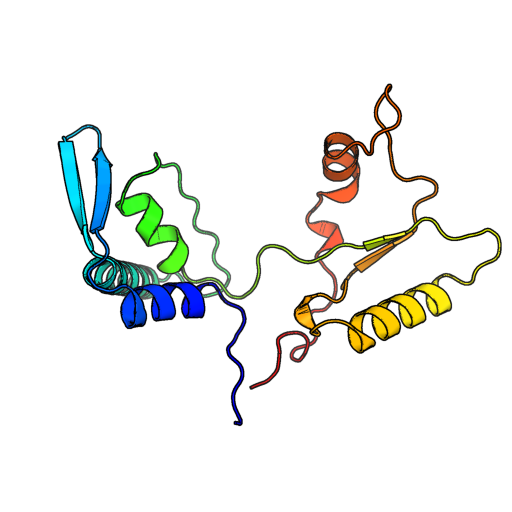02 ASP A O 1
ATOM 839 N N . ALA A 1 103 ? 18.449 -0.498 -27.380 1.00 87.75 103 ALA A N 1
ATOM 840 C CA . ALA A 1 103 ? 19.330 0.592 -26.973 1.00 87.75 103 ALA A CA 1
ATOM 841 C C . ALA A 1 103 ? 18.549 1.751 -26.330 1.00 87.75 103 ALA A C 1
ATOM 843 O O . ALA A 1 103 ? 19.013 2.352 -25.353 1.00 87.75 103 ALA A O 1
ATOM 844 N N . LEU A 1 104 ? 17.358 2.060 -26.854 1.00 89.12 104 LEU A N 1
ATOM 845 C CA . LEU A 1 104 ? 16.494 3.104 -26.312 1.00 89.12 104 LEU A CA 1
ATOM 846 C C . LEU A 1 104 ? 15.970 2.730 -24.922 1.00 89.12 104 LEU A C 1
ATOM 848 O O . LEU A 1 104 ? 16.099 3.540 -24.005 1.00 89.12 104 LEU A O 1
ATOM 852 N N . GLU A 1 105 ? 15.445 1.518 -24.738 1.00 87.06 105 GLU A N 1
ATOM 853 C CA . GLU A 1 105 ? 14.969 1.020 -23.442 1.00 87.06 105 GLU A CA 1
ATOM 854 C C . GLU A 1 105 ? 16.064 1.100 -22.371 1.00 87.06 105 GLU A C 1
ATOM 856 O O . GLU A 1 105 ? 15.826 1.635 -21.283 1.00 87.06 105 GLU A O 1
ATOM 861 N N . TYR A 1 106 ? 17.276 0.637 -22.697 1.00 83.31 106 TYR A N 1
ATOM 862 C CA . TYR A 1 106 ? 18.426 0.716 -21.798 1.00 83.31 106 TYR A CA 1
ATOM 863 C C . TYR A 1 106 ? 18.739 2.171 -21.414 1.00 83.31 106 TYR A C 1
ATOM 865 O O . TYR A 1 106 ? 18.797 2.505 -20.230 1.00 83.31 106 TYR A O 1
ATOM 873 N N . SER A 1 107 ? 18.866 3.058 -22.407 1.00 86.62 107 SER A N 1
ATOM 874 C CA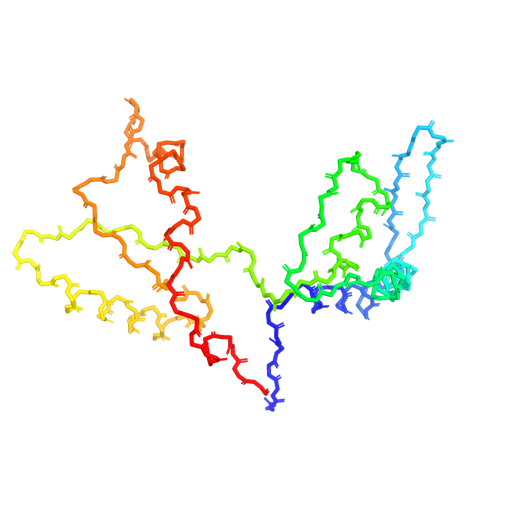 . SER A 1 107 ? 19.189 4.472 -22.170 1.00 86.62 107 SER A CA 1
ATOM 875 C C . SER A 1 107 ? 18.121 5.205 -21.351 1.00 86.62 107 SER A C 1
ATOM 877 O O . SER A 1 107 ? 18.455 6.044 -20.515 1.00 86.62 107 SER A O 1
ATOM 879 N N . LEU A 1 108 ? 16.840 4.869 -21.543 1.00 85.38 108 LEU A N 1
ATOM 880 C CA . LEU A 1 108 ? 15.728 5.449 -20.793 1.00 85.38 108 LEU A CA 1
ATOM 881 C C . LEU A 1 108 ? 15.780 5.040 -19.322 1.00 85.38 108 LEU A C 1
ATOM 883 O O . LEU A 1 108 ? 15.611 5.890 -18.446 1.00 85.38 108 LEU A O 1
ATOM 887 N N . ARG A 1 109 ? 16.031 3.759 -19.036 1.00 81.00 109 ARG A N 1
ATOM 888 C CA . ARG A 1 109 ? 16.157 3.277 -17.655 1.00 81.00 109 ARG A CA 1
ATOM 889 C C . ARG A 1 109 ? 17.357 3.900 -16.949 1.00 81.00 109 ARG A C 1
ATOM 891 O O . ARG A 1 109 ? 17.182 4.405 -15.840 1.00 81.00 109 ARG A O 1
ATOM 898 N N . ASP A 1 110 ? 18.521 3.930 -17.599 1.00 82.81 110 ASP A N 1
ATOM 899 C CA . ASP A 1 110 ? 19.730 4.564 -17.055 1.00 82.81 110 ASP A CA 1
ATOM 900 C C . ASP A 1 110 ? 19.489 6.054 -16.771 1.00 82.81 110 ASP A C 1
ATOM 902 O O . ASP A 1 110 ? 19.793 6.543 -15.684 1.00 82.81 110 ASP A O 1
ATOM 906 N N . HIS A 1 111 ? 18.829 6.771 -17.682 1.00 84.56 111 HIS A N 1
ATOM 907 C CA . HIS A 1 111 ? 18.523 8.187 -17.488 1.00 84.56 111 HIS A CA 1
ATOM 908 C C . HIS A 1 111 ? 17.565 8.452 -16.310 1.00 84.56 111 HIS A C 1
ATOM 910 O O . HIS A 1 111 ? 17.731 9.411 -15.545 1.00 84.56 111 HIS A O 1
ATOM 916 N N . VAL A 1 112 ? 16.548 7.601 -16.127 1.00 77.56 112 VAL A N 1
ATOM 917 C CA . VAL A 1 112 ? 15.648 7.706 -14.967 1.00 77.56 112 VAL A CA 1
ATOM 918 C C . VAL A 1 112 ? 16.405 7.386 -13.676 1.00 77.56 112 VAL A C 1
ATOM 920 O O . VAL A 1 112 ? 16.202 8.075 -12.679 1.00 77.56 112 VAL A O 1
ATOM 923 N N . LEU A 1 113 ? 17.312 6.407 -13.690 1.00 73.50 113 LEU A N 1
ATOM 924 C CA . LEU A 1 113 ? 18.163 6.061 -12.547 1.00 73.50 113 LEU A CA 1
ATOM 925 C C . LEU A 1 113 ? 19.115 7.190 -12.132 1.00 73.50 113 LEU A C 1
ATOM 927 O O . LEU A 1 113 ? 19.345 7.382 -10.939 1.00 73.50 113 LEU A O 1
ATOM 931 N N . GLU A 1 114 ? 19.647 7.9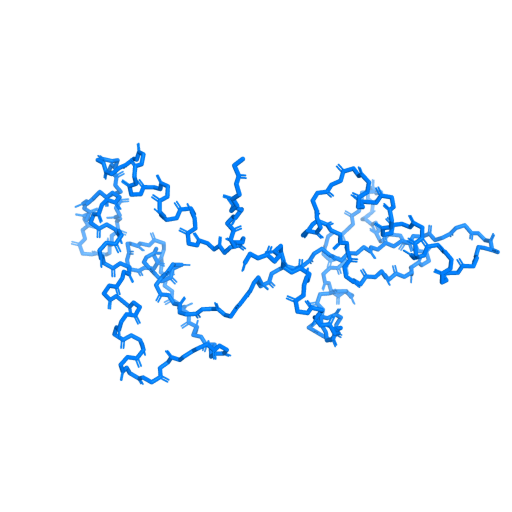54 -13.087 1.00 80.25 114 GLU A N 1
ATOM 932 C CA . GLU A 1 114 ? 20.536 9.092 -12.808 1.00 80.25 114 GLU A CA 1
ATOM 933 C C . GLU A 1 114 ? 19.840 10.208 -12.015 1.00 80.25 114 GLU A C 1
ATOM 935 O O . GLU A 1 114 ? 20.482 10.927 -11.246 1.00 80.25 114 GLU A O 1
ATOM 940 N N . SER A 1 115 ? 18.526 10.367 -12.200 1.00 69.75 115 SER A N 1
ATOM 941 C CA . SER A 1 115 ? 17.758 11.511 -11.691 1.00 69.75 115 SER A CA 1
ATOM 942 C C . SER A 1 115 ? 16.673 11.144 -10.674 1.00 69.75 115 SER A C 1
ATOM 944 O O . SER A 1 115 ? 16.104 12.029 -10.027 1.00 69.75 115 SER A O 1
ATOM 946 N N . SER A 1 116 ? 16.368 9.856 -10.511 1.00 60.38 116 SER A N 1
ATOM 947 C CA . SER A 1 116 ? 15.297 9.360 -9.649 1.00 60.38 116 SER A CA 1
ATOM 948 C C . SER A 1 116 ? 15.718 8.130 -8.841 1.00 60.38 116 SER A C 1
ATOM 950 O O . SER A 1 116 ? 16.585 7.362 -9.248 1.00 60.38 116 SER A O 1
ATOM 952 N N . PRO A 1 117 ? 15.076 7.890 -7.685 1.00 51.34 117 PRO A N 1
ATOM 953 C CA . PRO A 1 117 ? 15.243 6.636 -6.961 1.00 51.34 117 PRO A CA 1
ATOM 954 C C . PRO A 1 117 ? 14.880 5.420 -7.828 1.00 51.34 117 PRO A C 1
ATOM 956 O O . PRO A 1 117 ? 13.937 5.486 -8.615 1.00 51.34 117 PRO A O 1
ATOM 959 N N . ARG A 1 118 ? 15.560 4.286 -7.603 1.00 53.09 118 ARG A N 1
ATOM 960 C CA . ARG A 1 118 ? 15.373 3.021 -8.348 1.00 53.09 118 ARG A CA 1
ATOM 961 C C . ARG A 1 118 ? 13.914 2.567 -8.472 1.00 53.09 118 ARG A C 1
ATOM 963 O O . ARG A 1 118 ? 13.518 2.066 -9.512 1.00 53.09 118 ARG A O 1
ATOM 970 N N . TRP A 1 119 ? 13.090 2.814 -7.455 1.00 52.66 119 TRP A N 1
ATOM 971 C CA . TRP A 1 119 ? 11.670 2.439 -7.454 1.00 52.66 119 TRP A CA 1
ATOM 972 C C . TRP A 1 119 ? 10.805 3.221 -8.458 1.00 52.66 119 TRP A C 1
ATOM 974 O O . TRP A 1 119 ? 9.684 2.813 -8.747 1.00 52.66 119 TRP A O 1
ATOM 984 N N . ARG A 1 120 ? 11.298 4.347 -8.990 1.00 56.84 120 ARG A N 1
ATOM 985 C CA . ARG A 1 120 ? 10.608 5.158 -10.004 1.00 56.84 120 ARG A CA 1
ATOM 986 C C . ARG A 1 120 ? 10.959 4.729 -11.435 1.00 56.84 120 ARG A C 1
ATOM 988 O O . ARG A 1 120 ? 10.403 5.270 -12.387 1.00 56.84 120 ARG A O 1
ATOM 995 N N . VAL A 1 121 ? 11.891 3.788 -11.587 1.00 73.25 121 VAL A N 1
ATOM 996 C CA . VAL A 1 121 ? 12.334 3.285 -12.887 1.00 73.25 121 VAL A CA 1
ATOM 997 C C . VAL A 1 121 ? 11.254 2.374 -13.467 1.00 73.25 121 VAL A C 1
ATOM 999 O O . VAL A 1 121 ? 10.785 1.469 -12.770 1.00 73.25 121 VAL A O 1
ATOM 1002 N N . PRO A 1 122 ? 10.844 2.586 -14.728 1.00 72.38 122 PRO A N 1
ATOM 1003 C CA . PRO A 1 122 ? 9.878 1.718 -15.375 1.00 72.38 122 PRO A CA 1
ATOM 1004 C C . PRO A 1 122 ? 10.462 0.323 -15.575 1.00 72.38 122 PRO A C 1
ATOM 1006 O O . PRO A 1 122 ? 11.541 0.149 -16.151 1.00 72.38 122 PRO A O 1
ATOM 1009 N N . HIS A 1 123 ? 9.721 -0.679 -15.119 1.00 66.69 123 HIS A N 1
ATOM 1010 C CA . HIS A 1 123 ? 10.125 -2.074 -15.272 1.00 66.69 123 HIS A CA 1
ATOM 1011 C C . HIS A 1 123 ? 9.779 -2.613 -16.647 1.00 66.69 123 HIS A C 1
ATOM 1013 O O . HIS A 1 123 ? 10.552 -3.381 -17.204 1.00 66.69 123 HIS A O 1
ATOM 1019 N N . THR A 1 124 ? 8.676 -2.141 -17.217 1.00 72.31 124 THR A N 1
ATOM 1020 C CA . THR A 1 124 ? 8.259 -2.472 -18.573 1.00 72.31 124 THR A CA 1
ATOM 1021 C C . THR A 1 124 ? 8.256 -1.185 -19.388 1.00 72.31 124 THR A C 1
ATOM 1023 O O . THR A 1 124 ? 7.671 -0.177 -18.973 1.00 72.31 124 THR A O 1
ATOM 1026 N N . VAL A 1 125 ? 8.940 -1.219 -20.529 1.00 84.06 125 VAL A N 1
ATOM 1027 C CA . VAL A 1 125 ? 8.832 -0.200 -21.572 1.00 84.06 125 VAL A CA 1
ATOM 1028 C C . VAL A 1 125 ? 8.043 -0.829 -22.709 1.00 84.06 125 VAL A C 1
ATOM 1030 O O . VAL A 1 125 ? 8.408 -1.890 -23.204 1.00 84.06 125 VAL A O 1
ATOM 1033 N N . VAL A 1 126 ? 6.936 -0.203 -23.091 1.00 86.62 126 VAL A N 1
ATOM 1034 C CA . VAL A 1 126 ? 6.129 -0.632 -24.233 1.00 86.62 126 VAL A CA 1
ATOM 1035 C C . VAL A 1 126 ? 6.261 0.429 -25.305 1.00 86.62 126 VAL A C 1
ATOM 1037 O O . VAL A 1 126 ? 5.924 1.597 -25.089 1.00 86.62 126 VAL A O 1
ATOM 1040 N N . PHE A 1 127 ? 6.774 0.013 -26.456 1.00 90.62 127 PHE A N 1
ATOM 1041 C CA . PHE A 1 127 ? 6.839 0.870 -27.626 1.00 90.62 127 PHE A CA 1
ATOM 1042 C C . PHE A 1 127 ? 5.485 0.878 -28.324 1.00 90.62 127 PHE A C 1
ATOM 1044 O O . PHE A 1 127 ? 4.937 -0.179 -28.630 1.00 90.62 127 PHE A O 1
ATOM 1051 N N . ILE A 1 128 ? 4.954 2.075 -28.545 1.00 91.44 128 ILE A N 1
ATOM 1052 C CA . ILE A 1 128 ? 3.651 2.302 -29.167 1.00 91.44 128 ILE A CA 1
ATOM 1053 C C . ILE A 1 128 ? 3.813 3.259 -30.344 1.00 91.44 128 ILE A C 1
ATOM 1055 O O . ILE A 1 128 ? 4.678 4.135 -30.323 1.00 91.44 128 ILE A O 1
ATOM 1059 N N . ASP A 1 129 ? 2.967 3.118 -31.359 1.00 88.81 129 ASP A N 1
ATOM 1060 C CA . ASP A 1 129 ? 3.038 3.968 -32.553 1.00 88.81 129 ASP A CA 1
ATOM 1061 C C . ASP A 1 129 ? 2.581 5.408 -32.260 1.00 88.81 129 ASP A C 1
ATOM 1063 O O . ASP A 1 129 ? 3.143 6.377 -32.769 1.00 88.81 129 ASP A O 1
ATOM 1067 N N . GLU A 1 130 ? 1.569 5.570 -31.404 1.00 90.31 130 GLU A N 1
ATOM 1068 C CA . GLU A 1 130 ? 1.088 6.873 -30.952 1.00 90.31 130 GLU A CA 1
ATOM 1069 C C . GLU A 1 130 ? 0.445 6.760 -29.564 1.00 90.31 130 GLU A C 1
ATOM 1071 O O . GLU A 1 130 ? -0.292 5.820 -29.280 1.00 90.31 130 GLU A O 1
ATOM 1076 N N . VAL A 1 131 ? 0.657 7.764 -28.703 1.00 92.12 131 VAL A N 1
ATOM 1077 C CA . VAL A 1 131 ? -0.099 7.874 -27.447 1.00 92.12 131 VAL A CA 1
ATOM 1078 C C . VAL A 1 131 ? -1.568 8.182 -27.770 1.00 92.12 131 VAL A C 1
ATOM 1080 O O . VAL A 1 131 ? -1.834 9.247 -28.342 1.00 92.12 131 VAL A O 1
ATOM 1083 N N . PRO A 1 132 ? -2.535 7.335 -27.369 1.00 91.12 132 PRO A N 1
ATOM 1084 C CA . PRO A 1 132 ? -3.934 7.527 -27.722 1.00 91.12 132 PRO A CA 1
ATOM 1085 C C . PRO A 1 132 ? -4.469 8.843 -27.160 1.00 91.12 132 PRO A C 1
ATOM 1087 O O . PRO A 1 132 ? -4.243 9.207 -25.999 1.00 91.12 132 PRO A O 1
ATOM 1090 N N . LYS A 1 133 ? -5.214 9.567 -27.997 1.00 92.88 133 LYS A N 1
ATOM 1091 C CA . LYS A 1 133 ? -5.784 10.879 -27.676 1.00 92.88 133 LYS A CA 1
ATOM 1092 C C . LYS A 1 133 ? -7.303 10.864 -27.783 1.00 92.88 133 LYS A C 1
ATOM 1094 O O . LYS A 1 133 ? -7.898 10.169 -28.596 1.00 92.88 133 LYS A O 1
ATOM 1099 N N . THR A 1 134 ? -7.937 11.685 -26.961 1.00 91.75 134 THR A N 1
ATOM 1100 C CA . THR A 1 134 ? -9.360 12.018 -27.054 1.00 91.75 134 THR A CA 1
ATOM 1101 C C . THR A 1 134 ? -9.632 12.904 -28.273 1.00 91.75 134 THR A C 1
ATOM 1103 O O . THR A 1 134 ? -8.717 13.513 -28.828 1.00 91.75 134 THR A O 1
ATOM 1106 N N . ALA A 1 135 ? -10.907 13.092 -28.630 1.00 88.94 135 ALA A N 1
ATOM 1107 C CA . ALA A 1 135 ? -11.324 13.992 -29.716 1.00 88.94 135 ALA A CA 1
ATOM 1108 C C . ALA A 1 135 ? -10.834 15.452 -29.561 1.00 88.94 135 ALA A C 1
ATOM 1110 O O . ALA A 1 135 ? -10.833 16.210 -30.525 1.00 88.94 135 ALA A O 1
ATOM 1111 N N . THR A 1 136 ? -10.410 15.852 -28.355 1.00 89.12 136 THR A N 1
ATOM 1112 C CA . THR A 1 136 ? -9.853 17.187 -28.063 1.00 89.12 136 THR A CA 1
ATOM 1113 C C . THR A 1 136 ? -8.321 17.242 -28.089 1.00 89.12 136 THR A C 1
ATOM 1115 O O . THR A 1 136 ? -7.743 18.283 -27.786 1.00 89.12 136 THR A O 1
ATOM 1118 N N . GLY A 1 137 ? -7.647 16.138 -28.424 1.00 88.31 137 GLY A N 1
ATOM 1119 C CA . GLY A 1 137 ? -6.187 16.058 -28.538 1.00 88.31 137 GLY A CA 1
ATOM 1120 C C . GLY A 1 137 ? -5.434 15.798 -27.227 1.00 88.31 137 GLY A C 1
ATOM 1121 O O . GLY A 1 137 ? -4.211 15.692 -27.250 1.00 88.31 137 GLY A O 1
ATOM 1122 N N . LYS A 1 138 ? -6.128 15.669 -26.088 1.00 89.38 138 LYS A N 1
ATOM 1123 C CA . LYS A 1 138 ? -5.522 15.240 -24.810 1.00 89.38 138 LYS A CA 1
ATOM 1124 C C . LYS A 1 138 ? -5.319 13.733 -24.784 1.00 89.38 138 LYS A C 1
ATOM 1126 O O . LYS A 1 138 ? -6.140 13.032 -25.366 1.00 89.38 138 LYS A O 1
ATOM 1131 N N . PHE A 1 139 ? -4.325 13.245 -24.046 1.00 91.19 139 PHE A N 1
ATOM 1132 C CA . PHE A 1 139 ? -4.155 11.809 -23.814 1.00 91.19 139 PHE A CA 1
ATOM 1133 C C . PHE A 1 139 ? -5.417 11.178 -23.219 1.00 91.19 139 PHE A C 1
ATOM 1135 O O . PHE A 1 139 ? -6.098 11.781 -22.385 1.00 91.19 139 PHE A O 1
ATOM 1142 N N . SER A 1 140 ? -5.746 9.983 -23.696 1.00 89.69 140 SER A N 1
ATOM 1143 C CA . SER A 1 140 ? -6.928 9.236 -23.282 1.00 89.69 140 SER A CA 1
ATOM 1144 C C . SER A 1 140 ? -6.546 8.191 -22.239 1.00 89.69 140 SER A C 1
ATOM 1146 O O . SER A 1 140 ? -6.158 7.083 -22.588 1.00 89.69 140 SER A O 1
ATOM 1148 N N . GLU A 1 141 ? -6.681 8.520 -20.951 1.00 80.75 141 GLU A N 1
ATOM 1149 C CA . GLU A 1 141 ? -6.451 7.549 -19.867 1.00 80.75 141 GLU A CA 1
ATOM 1150 C C . GLU A 1 141 ? -7.349 6.315 -19.982 1.00 80.75 141 GLU A C 1
ATOM 1152 O O . GLU A 1 141 ? -6.935 5.218 -19.627 1.00 80.75 141 GLU A O 1
ATOM 1157 N N . GLN A 1 142 ? -8.577 6.487 -20.480 1.00 82.75 142 GLN A N 1
ATOM 1158 C CA . GLN A 1 142 ? -9.501 5.377 -20.678 1.00 82.75 142 GLN A CA 1
ATOM 1159 C C . GLN A 1 142 ? -8.956 4.390 -21.717 1.00 82.75 142 GLN A C 1
ATOM 1161 O O . GLN A 1 142 ? -8.874 3.205 -21.423 1.00 82.75 142 GLN A O 1
ATOM 1166 N N . ALA A 1 143 ? -8.530 4.882 -22.886 1.00 82.50 143 ALA A N 1
ATOM 1167 C CA . ALA A 1 143 ? -7.959 4.026 -23.927 1.00 82.50 143 ALA A CA 1
ATOM 1168 C C . ALA A 1 143 ? -6.651 3.376 -23.456 1.00 82.50 143 ALA A C 1
ATOM 1170 O O . ALA A 1 143 ? -6.440 2.190 -23.670 1.00 82.50 143 ALA A O 1
ATOM 1171 N N . LEU A 1 144 ? -5.816 4.130 -22.732 1.00 83.00 144 LEU A N 1
ATOM 1172 C CA . LEU A 1 144 ? -4.596 3.599 -22.128 1.00 83.00 144 LEU A CA 1
ATOM 1173 C C . LEU A 1 144 ? -4.877 2.448 -21.154 1.00 83.00 144 LEU A C 1
ATOM 1175 O O . LEU A 1 144 ? -4.160 1.456 -21.170 1.00 83.00 144 LEU A O 1
ATOM 1179 N N . ARG A 1 145 ? -5.913 2.556 -20.315 1.00 78.94 145 ARG A N 1
ATOM 1180 C CA . ARG A 1 145 ? -6.295 1.485 -19.380 1.00 78.94 145 ARG A CA 1
ATOM 1181 C C . ARG A 1 145 ? -6.948 0.296 -20.081 1.00 78.94 145 ARG A C 1
ATOM 1183 O O . ARG A 1 145 ? -6.724 -0.829 -19.663 1.00 78.94 145 ARG A O 1
ATOM 1190 N N . GLU A 1 146 ? -7.752 0.530 -21.114 1.00 79.06 146 GLU A N 1
ATOM 1191 C CA . GLU A 1 146 ? -8.384 -0.548 -21.885 1.00 79.06 146 GLU A CA 1
ATOM 1192 C C . GLU A 1 146 ? -7.350 -1.371 -22.668 1.00 79.06 146 GLU A C 1
ATOM 1194 O O . GLU A 1 146 ? -7.482 -2.587 -22.751 1.00 79.06 146 GLU A O 1
ATOM 1199 N N . GLU A 1 147 ? -6.319 -0.722 -23.212 1.00 81.00 147 GLU A N 1
ATOM 1200 C CA . GLU A 1 147 ? -5.313 -1.369 -24.061 1.00 81.00 147 GLU A CA 1
ATOM 1201 C C . GLU A 1 147 ? -4.099 -1.889 -23.273 1.00 81.00 147 GLU A C 1
ATOM 1203 O O . GLU A 1 147 ? -3.561 -2.943 -23.603 1.00 81.00 147 GLU A O 1
ATOM 1208 N N . TYR A 1 148 ? -3.687 -1.189 -22.209 1.00 77.50 148 TYR A N 1
ATOM 1209 C CA . TYR A 1 148 ? -2.457 -1.477 -21.453 1.00 77.50 148 TYR A CA 1
ATOM 1210 C C . TYR A 1 148 ? -2.688 -1.707 -19.949 1.00 77.50 148 TYR A C 1
ATOM 1212 O O . TYR A 1 148 ? -1.737 -1.687 -19.169 1.00 77.50 148 TYR A O 1
ATOM 1220 N N . GLY A 1 149 ? -3.936 -1.893 -19.513 1.00 65.12 149 GLY A N 1
ATOM 1221 C CA . GLY A 1 149 ? -4.282 -2.153 -18.110 1.00 65.12 149 GLY A CA 1
ATOM 1222 C C . GLY A 1 149 ? -4.304 -3.631 -17.707 1.00 65.12 149 GLY A C 1
ATOM 1223 O O . GLY A 1 149 ? -4.741 -3.929 -16.598 1.00 65.12 149 GLY A O 1
ATOM 1224 N N . ASP A 1 150 ? -3.888 -4.545 -18.589 1.00 64.88 150 ASP A N 1
ATOM 1225 C CA . ASP A 1 150 ? -3.888 -5.991 -18.329 1.00 64.88 150 ASP A CA 1
ATOM 1226 C C . ASP A 1 150 ? -2.736 -6.414 -17.389 1.00 64.88 150 ASP A C 1
ATOM 1228 O O . ASP A 1 150 ? -1.605 -5.928 -17.507 1.00 64.88 150 ASP A O 1
ATOM 1232 N N . GLU A 1 151 ? -3.013 -7.353 -16.472 1.00 53.00 151 GLU A N 1
ATOM 1233 C CA . GLU A 1 151 ? -2.029 -7.928 -15.539 1.00 53.00 151 GLU A CA 1
ATOM 1234 C C . GLU A 1 151 ? -0.869 -8.634 -16.279 1.00 53.00 151 GLU A C 1
ATOM 1236 O O . GLU A 1 151 ? 0.236 -8.718 -15.740 1.00 53.00 151 GLU A O 1
ATOM 1241 N N . SER A 1 152 ? -1.052 -9.066 -17.536 1.00 54.16 152 SER A N 1
ATOM 1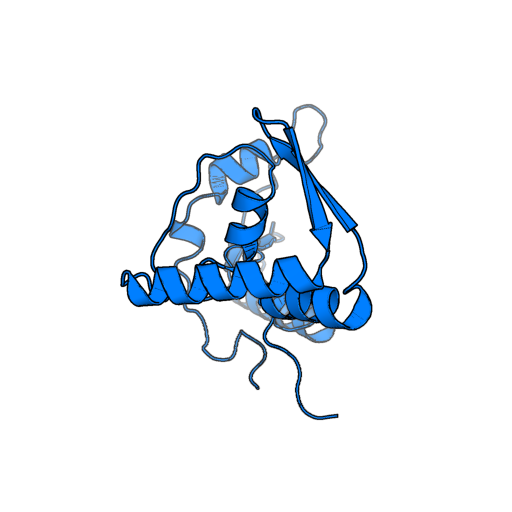242 C CA . SER A 1 152 ? -0.001 -9.715 -18.337 1.00 54.16 152 SER A CA 1
ATOM 1243 C C . SER A 1 152 ? 1.205 -8.811 -18.627 1.00 54.16 152 SER A C 1
ATOM 1245 O O . SER A 1 152 ? 2.304 -9.300 -18.876 1.00 54.16 152 SER A O 1
ATOM 1247 N N . LEU A 1 153 ? 1.037 -7.484 -18.581 1.00 52.38 153 LEU A N 1
ATOM 1248 C CA . LEU A 1 153 ? 2.136 -6.515 -18.735 1.00 52.38 153 LEU A CA 1
ATOM 1249 C C . LEU A 1 153 ? 2.970 -6.355 -17.448 1.00 52.38 153 LEU A C 1
ATOM 1251 O O . LEU A 1 153 ? 4.014 -5.691 -17.452 1.00 52.38 153 LEU A O 1
ATOM 1255 N N . VAL A 1 154 ? 2.514 -6.984 -16.358 1.00 50.00 154 VAL A N 1
ATOM 1256 C CA . VAL A 1 154 ? 3.129 -7.000 -15.025 1.00 50.00 154 VAL A CA 1
ATOM 1257 C C . VAL A 1 154 ? 3.915 -8.301 -14.773 1.00 50.00 154 VAL A C 1
ATOM 1259 O O . VAL A 1 154 ? 4.718 -8.335 -13.843 1.00 50.00 154 VAL A O 1
ATOM 1262 N N . GLU A 1 155 ? 3.799 -9.324 -15.638 1.00 46.91 155 GLU A N 1
ATOM 1263 C CA . GLU A 1 155 ? 4.511 -10.625 -15.555 1.00 46.91 155 GLU A CA 1
ATOM 1264 C C . GLU A 1 155 ? 6.039 -10.552 -15.802 1.00 46.91 155 GLU A C 1
ATOM 1266 O O . GLU A 1 155 ? 6.719 -11.566 -15.963 1.00 46.91 155 GLU A O 1
ATOM 1271 N N . GLY A 1 156 ? 6.624 -9.354 -15.827 1.00 46.00 156 GLY A N 1
ATOM 1272 C CA . GLY A 1 156 ? 8.071 -9.178 -15.904 1.00 46.00 156 GLY A CA 1
ATOM 1273 C C . GLY A 1 156 ? 8.774 -9.569 -14.600 1.00 46.00 156 GLY A C 1
ATOM 1274 O O . GLY A 1 156 ? 8.352 -9.160 -13.514 1.00 46.00 156 GLY A O 1
ATOM 1275 N N . TYR A 1 157 ? 9.890 -10.301 -14.735 1.00 43.69 157 TYR A N 1
ATOM 1276 C CA . TYR A 1 157 ? 10.851 -10.621 -13.670 1.00 43.69 157 TYR A CA 1
ATOM 1277 C C . TYR A 1 157 ? 11.022 -9.445 -12.697 1.00 43.69 157 TYR A C 1
ATOM 1279 O O . TYR A 1 157 ? 11.253 -8.303 -13.103 1.00 43.69 157 TYR A O 1
ATOM 1287 N N . VAL A 1 158 ? 10.884 -9.736 -11.405 1.00 49.38 158 VAL A N 1
ATOM 1288 C CA . VAL A 1 158 ? 11.163 -8.813 -10.306 1.00 49.38 158 VAL A CA 1
ATOM 1289 C C . VAL A 1 158 ? 12.596 -9.097 -9.859 1.00 49.38 158 VAL A C 1
ATOM 1291 O O . VAL A 1 158 ? 12.821 -10.140 -9.248 1.00 49.38 158 VAL A O 1
ATOM 1294 N N . PRO A 1 159 ? 13.577 -8.225 -10.155 1.00 46.88 159 PRO A N 1
ATOM 1295 C CA . PRO A 1 159 ? 14.891 -8.349 -9.547 1.00 46.88 159 PRO A CA 1
ATOM 1296 C C . PRO A 1 159 ? 14.742 -8.212 -8.029 1.00 46.88 159 PRO A C 1
ATOM 1298 O O . PRO A 1 159 ? 14.088 -7.276 -7.556 1.00 46.88 159 PRO A O 1
ATOM 1301 N N . ASP A 1 160 ? 15.324 -9.131 -7.258 1.00 46.78 160 ASP A N 1
ATOM 1302 C CA . ASP A 1 160 ? 15.242 -9.124 -5.788 1.00 46.78 160 ASP A CA 1
ATOM 1303 C C . ASP A 1 160 ? 15.730 -7.792 -5.173 1.00 46.78 160 ASP A C 1
ATOM 1305 O O . ASP A 1 160 ? 15.288 -7.400 -4.090 1.00 46.78 160 ASP A O 1
ATOM 1309 N N . ASP A 1 161 ? 16.572 -7.062 -5.914 1.00 48.94 161 ASP A N 1
ATOM 1310 C CA . ASP A 1 161 ? 17.219 -5.785 -5.600 1.00 48.94 161 ASP A CA 1
ATOM 1311 C C . ASP A 1 161 ? 16.542 -4.535 -6.212 1.00 48.94 161 ASP A C 1
ATOM 1313 O O . ASP A 1 161 ? 17.055 -3.417 -6.065 1.00 48.94 161 ASP A O 1
ATOM 1317 N N . ALA A 1 162 ? 15.404 -4.695 -6.903 1.00 45.06 162 ALA A N 1
ATOM 1318 C CA . ALA A 1 162 ? 14.627 -3.581 -7.462 1.00 45.06 162 ALA A CA 1
ATOM 1319 C C . ALA A 1 162 ? 13.874 -2.792 -6.379 1.00 45.06 162 ALA A C 1
ATOM 1321 O O . ALA A 1 162 ? 13.711 -1.570 -6.477 1.00 45.06 162 ALA A O 1
ATOM 1322 N N . ALA A 1 163 ? 13.459 -3.474 -5.307 1.00 45.62 163 ALA A N 1
ATOM 1323 C CA . ALA A 1 163 ? 13.196 -2.783 -4.055 1.00 45.62 163 ALA A CA 1
ATOM 1324 C C . ALA A 1 163 ? 14.543 -2.306 -3.502 1.00 45.62 163 ALA A C 1
ATOM 1326 O O . ALA A 1 163 ? 15.517 -3.052 -3.578 1.00 45.62 163 ALA A O 1
ATOM 1327 N N . PRO A 1 164 ? 14.639 -1.082 -2.965 1.00 39.00 164 PRO A N 1
ATOM 1328 C CA . PRO A 1 164 ? 15.885 -0.627 -2.371 1.00 39.00 164 PRO A CA 1
ATOM 1329 C C . PRO A 1 164 ? 16.339 -1.648 -1.317 1.00 39.00 164 PRO A C 1
ATOM 1331 O O . PRO A 1 164 ? 15.666 -1.831 -0.312 1.00 39.00 164 PRO A O 1
ATOM 1334 N N . GLY A 1 165 ? 17.438 -2.351 -1.607 1.00 37.00 165 GLY A N 1
ATOM 1335 C CA . GLY A 1 165 ? 17.983 -3.365 -0.714 1.00 37.00 165 GLY A CA 1
ATOM 1336 C C . GLY A 1 165 ? 18.431 -2.727 0.593 1.00 37.00 165 GLY A C 1
ATOM 1337 O O . GLY A 1 165 ? 19.206 -1.763 0.572 1.00 37.00 165 GLY A O 1
ATOM 1338 N N . PHE A 1 166 ? 17.948 -3.278 1.701 1.00 38.25 166 PHE A N 1
ATOM 1339 C CA . PHE A 1 166 ? 18.414 -2.989 3.051 1.00 38.25 166 PHE A CA 1
ATOM 1340 C C . PHE A 1 166 ? 18.693 -4.292 3.784 1.00 38.25 166 PHE A C 1
ATOM 1342 O O . PHE A 1 166 ? 17.851 -5.210 3.691 1.00 38.25 166 PHE A O 1
#

pLDDT: mean 77.16, std 17.07, range [30.44, 97.81]

Sequence (166 aa):
MPGGTDQTLRPFLWRAEQLYSETEIVSRTHDGVVRYDCEEYGERTAQLANALEEAGYGDGERLGTVCWNHYRHYETYFGVPYERWQERPLALVVPNEGVDHDALEYSLRDHVLESSPRWRVPHTVVFIDEVPKTATGKFSEQALREEYGDESLVEGYVPDDAAPGF